Protein AF-A0ABD0N0V7-F1 (afdb_monomer_lite)

pLDDT: mean 79.11, std 16.05, range [41.81, 97.31]

Structure (mmCIF, N/CA/C/O backbone):
data_AF-A0ABD0N0V7-F1
#
_entry.id   AF-A0ABD0N0V7-F1
#
loop_
_atom_site.group_PDB
_atom_site.id
_atom_site.type_symbol
_atom_site.label_atom_id
_atom_site.label_alt_id
_atom_site.label_comp_id
_atom_site.label_asym_id
_atom_site.label_entity_id
_atom_site.label_seq_id
_atom_site.pdbx_PDB_ins_code
_atom_site.Cartn_x
_atom_site.Cartn_y
_atom_site.Cartn_z
_atom_site.occupancy
_atom_site.B_iso_or_equiv
_atom_site.auth_seq_id
_atom_site.auth_comp_id
_atom_site.auth_asym_id
_atom_site.auth_atom_id
_atom_site.pdbx_PDB_model_num
ATOM 1 N N . MET A 1 1 ? 52.766 -6.532 37.190 1.00 53.91 1 MET A N 1
ATOM 2 C CA . MET A 1 1 ? 51.437 -6.797 36.594 1.00 53.91 1 MET A CA 1
ATOM 3 C C . MET A 1 1 ? 50.926 -5.509 35.983 1.00 53.91 1 MET A C 1
ATOM 5 O O . MET A 1 1 ? 50.592 -4.591 36.720 1.00 53.91 1 MET A O 1
ATOM 9 N N . VAL A 1 2 ? 50.944 -5.408 34.656 1.00 41.81 2 VAL A N 1
ATOM 10 C CA . VAL A 1 2 ? 50.411 -4.241 33.946 1.00 41.81 2 VAL A CA 1
ATOM 11 C C . VAL A 1 2 ? 48.904 -4.456 33.825 1.00 41.81 2 VAL A C 1
ATOM 13 O O . VAL A 1 2 ? 48.473 -5.396 33.165 1.00 41.81 2 VAL A O 1
ATOM 16 N N . LYS A 1 3 ? 48.105 -3.650 34.532 1.00 52.12 3 LYS A N 1
ATOM 17 C CA . LYS A 1 3 ? 46.651 -3.602 34.332 1.00 52.12 3 LYS A CA 1
ATOM 18 C C . LYS A 1 3 ? 46.414 -2.931 32.982 1.00 52.12 3 LYS A C 1
ATOM 20 O O . LYS A 1 3 ? 46.462 -1.709 32.889 1.00 52.12 3 LYS A O 1
ATOM 25 N N . SER A 1 4 ? 46.205 -3.722 31.938 1.00 57.06 4 SER A N 1
ATOM 26 C CA . SER A 1 4 ? 45.627 -3.221 30.699 1.00 57.06 4 SER A CA 1
ATOM 27 C C . SER A 1 4 ? 44.194 -2.783 30.994 1.00 57.06 4 SER A C 1
ATOM 29 O O . SER A 1 4 ? 43.368 -3.561 31.474 1.00 57.06 4 SER A O 1
ATOM 31 N N . ALA A 1 5 ? 43.913 -1.506 30.750 1.00 55.34 5 ALA A N 1
ATOM 32 C CA . ALA A 1 5 ? 42.549 -1.026 30.652 1.00 55.34 5 ALA A CA 1
ATOM 33 C C . ALA A 1 5 ? 41.909 -1.722 29.443 1.00 55.34 5 ALA A C 1
ATOM 35 O O . ALA A 1 5 ? 42.277 -1.472 28.297 1.00 55.34 5 ALA A O 1
ATOM 36 N N . ASN A 1 6 ? 41.002 -2.657 29.715 1.00 57.75 6 ASN A N 1
ATOM 37 C CA . ASN A 1 6 ? 40.145 -3.270 28.714 1.00 57.75 6 ASN A CA 1
ATOM 38 C C . ASN A 1 6 ? 39.193 -2.188 28.174 1.00 57.75 6 ASN A C 1
ATOM 40 O O . ASN A 1 6 ? 38.292 -1.758 28.887 1.00 57.75 6 ASN A O 1
ATOM 44 N N . MET A 1 7 ? 39.423 -1.724 26.943 1.00 58.94 7 MET A N 1
ATOM 45 C CA . MET A 1 7 ? 38.578 -0.739 26.249 1.00 58.94 7 MET A CA 1
ATOM 46 C C . MET A 1 7 ? 37.582 -1.384 25.269 1.00 58.94 7 MET A C 1
ATOM 48 O O . MET A 1 7 ? 36.992 -0.687 24.449 1.00 58.94 7 MET A O 1
ATOM 52 N N . ASN A 1 8 ? 37.357 -2.700 25.349 1.00 54.44 8 ASN A N 1
ATOM 53 C CA . ASN A 1 8 ? 36.535 -3.456 24.395 1.00 54.44 8 ASN A CA 1
ATOM 54 C C . ASN A 1 8 ? 35.010 -3.250 24.556 1.00 54.44 8 ASN A C 1
ATOM 56 O O . ASN A 1 8 ? 34.239 -4.186 24.380 1.00 54.44 8 ASN A O 1
ATOM 60 N N . GLY A 1 9 ? 34.574 -2.053 24.953 1.00 55.25 9 GLY A N 1
ATOM 61 C CA . GLY A 1 9 ? 33.165 -1.739 25.207 1.00 55.25 9 GLY A CA 1
ATOM 62 C C . GLY A 1 9 ? 32.803 -0.268 25.017 1.00 55.25 9 GLY A C 1
ATOM 63 O O . GLY A 1 9 ? 31.838 0.188 25.621 1.00 55.25 9 GLY A O 1
ATOM 64 N N . LEU A 1 10 ? 33.589 0.494 24.244 1.00 51.28 10 LEU A N 1
ATOM 65 C CA . LEU A 1 10 ? 33.348 1.930 24.041 1.00 51.28 10 LEU A CA 1
ATOM 66 C C . LEU A 1 10 ? 32.810 2.310 22.651 1.00 51.28 10 LEU A C 1
ATOM 68 O O . LEU A 1 10 ? 32.584 3.493 22.425 1.00 51.28 10 LEU A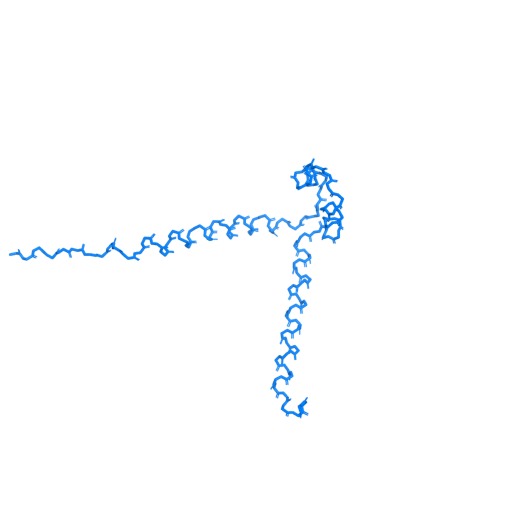 O 1
ATOM 72 N N . LEU A 1 11 ? 32.635 1.356 21.727 1.00 54.88 11 LEU A N 1
ATOM 73 C CA . LEU A 1 11 ? 32.328 1.668 20.320 1.00 54.88 11 LEU A CA 1
ATOM 74 C C . LEU A 1 11 ? 31.066 1.004 19.742 1.00 54.88 11 LEU A C 1
ATOM 76 O O . LEU A 1 11 ? 30.627 1.439 18.684 1.00 54.88 11 LEU A O 1
ATOM 80 N N . ASP A 1 12 ? 30.434 0.046 20.427 1.00 52.12 12 ASP A N 1
ATOM 81 C CA . ASP A 1 12 ? 29.278 -0.685 19.863 1.00 52.12 12 ASP A CA 1
ATOM 82 C C . ASP A 1 12 ? 27.904 -0.106 20.279 1.00 52.12 12 ASP A C 1
ATOM 84 O O . ASP A 1 12 ? 26.857 -0.531 19.795 1.00 52.12 12 ASP A O 1
ATOM 88 N N . SER A 1 13 ? 27.873 0.904 21.154 1.00 51.06 13 SER A N 1
ATOM 89 C CA . SER A 1 13 ? 26.631 1.354 21.811 1.00 51.06 13 SER A CA 1
ATOM 90 C C . SER A 1 13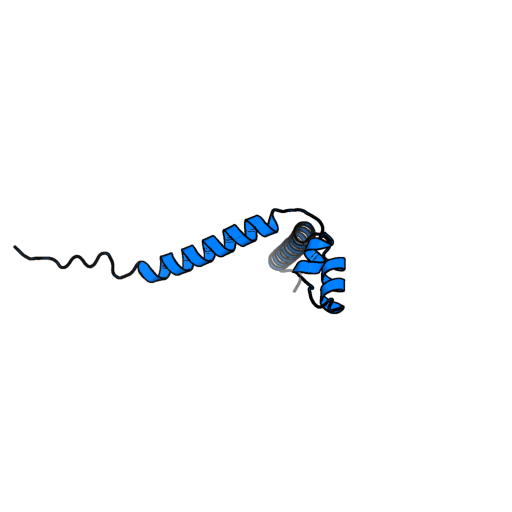 ? 25.685 2.187 20.925 1.00 51.06 13 SER A C 1
ATOM 92 O O . SER A 1 13 ? 24.476 2.219 21.175 1.00 51.06 13 SER A O 1
ATOM 94 N N . ASP A 1 14 ? 26.196 2.835 19.873 1.00 53.28 14 ASP A N 1
ATOM 95 C CA . ASP A 1 14 ? 25.390 3.720 19.011 1.00 53.28 14 ASP A CA 1
ATOM 96 C C . ASP A 1 14 ? 24.939 3.041 17.706 1.00 53.28 14 ASP A C 1
ATOM 98 O O . ASP A 1 14 ? 23.901 3.396 17.143 1.00 53.28 14 ASP A O 1
ATOM 102 N N . SER A 1 15 ? 25.674 2.029 17.231 1.00 52.50 15 SER A N 1
ATOM 103 C CA . SER A 1 15 ? 25.298 1.251 16.045 1.00 52.50 15 SER A CA 1
ATOM 104 C C . SER A 1 15 ? 24.203 0.231 16.348 1.00 52.50 15 SER A C 1
ATOM 106 O O . SER A 1 15 ? 23.272 0.090 15.552 1.00 52.50 15 SER A O 1
ATOM 108 N N . ASP A 1 16 ? 24.250 -0.428 17.508 1.00 54.44 16 ASP A N 1
ATOM 109 C CA . ASP A 1 16 ? 23.259 -1.449 17.865 1.00 54.44 16 ASP A CA 1
ATOM 110 C C . ASP A 1 16 ? 21.921 -0.831 18.279 1.00 54.44 16 ASP A C 1
ATOM 112 O O . ASP A 1 16 ? 20.866 -1.312 17.876 1.00 54.44 16 ASP A O 1
ATOM 116 N N . SER A 1 17 ? 21.926 0.310 18.972 1.00 51.72 17 SER A N 1
ATOM 117 C CA . SER A 1 17 ? 20.687 0.989 19.376 1.00 51.72 17 SER A CA 1
ATOM 118 C C . SER A 1 17 ? 19.897 1.564 18.187 1.00 51.72 17 SER A C 1
ATOM 120 O O . SER A 1 17 ? 18.659 1.484 18.166 1.00 51.72 17 SER A O 1
ATOM 122 N N . LEU A 1 18 ? 20.586 2.086 17.161 1.00 57.53 18 LEU A N 1
ATOM 123 C CA . LEU A 1 18 ? 19.956 2.512 15.908 1.00 57.53 18 LEU A CA 1
ATOM 124 C C . LEU A 1 18 ? 19.418 1.304 15.126 1.00 57.53 18 LEU A C 1
ATOM 126 O O . LEU A 1 18 ? 18.284 1.347 14.640 1.00 57.53 18 LEU A O 1
ATOM 130 N N . THR A 1 19 ? 20.185 0.211 15.081 1.00 64.62 19 THR A N 1
ATOM 131 C CA . THR A 1 19 ? 19.799 -1.046 14.426 1.00 64.62 19 THR A CA 1
ATOM 132 C C . THR A 1 19 ? 18.590 -1.694 15.111 1.00 64.62 19 THR A C 1
ATOM 134 O O . THR A 1 19 ? 17.662 -2.114 14.425 1.00 64.62 19 THR A O 1
ATOM 137 N N . ASP A 1 20 ? 18.512 -1.676 16.441 1.00 68.88 20 ASP A N 1
ATOM 138 C CA . ASP A 1 20 ? 17.403 -2.227 17.229 1.00 68.88 20 ASP A CA 1
ATOM 139 C C . ASP A 1 20 ? 16.117 -1.409 17.096 1.00 68.88 20 ASP A C 1
ATOM 141 O O . ASP A 1 20 ? 15.007 -1.951 17.061 1.00 68.88 20 ASP A O 1
ATOM 145 N N . CYS A 1 21 ? 16.228 -0.078 17.056 1.00 74.50 21 CYS A N 1
ATOM 146 C CA . CYS A 1 21 ? 15.083 0.786 16.776 1.00 74.50 21 CYS A CA 1
ATOM 147 C C . CYS A 1 21 ? 14.562 0.524 15.355 1.00 74.50 21 CYS A C 1
ATOM 149 O O . CYS A 1 21 ? 13.369 0.283 15.163 1.00 74.50 21 CYS A O 1
ATOM 151 N N . GLN A 1 22 ? 15.462 0.464 14.371 1.00 73.06 22 GLN A N 1
ATOM 152 C CA . GLN A 1 22 ? 15.125 0.162 12.981 1.00 73.06 22 GLN A CA 1
ATOM 153 C C . GLN A 1 22 ? 14.536 -1.239 12.809 1.00 73.06 22 GLN A C 1
ATOM 155 O O . GLN A 1 22 ? 13.561 -1.398 12.079 1.00 73.06 22 GLN A O 1
ATOM 160 N N . GLN A 1 23 ? 15.069 -2.253 13.489 1.00 74.69 23 GLN A N 1
ATOM 161 C CA . GLN A 1 23 ? 14.554 -3.621 13.455 1.00 74.69 23 GLN A CA 1
ATOM 162 C C . GLN A 1 23 ? 13.178 -3.719 14.107 1.00 74.69 23 GLN A C 1
ATOM 164 O O . GLN A 1 23 ? 12.301 -4.375 13.551 1.00 74.69 23 GLN A O 1
ATOM 169 N N . ARG A 1 24 ? 12.942 -3.025 15.227 1.00 79.19 24 ARG A N 1
ATOM 170 C CA . ARG A 1 24 ? 11.611 -2.944 15.849 1.00 79.19 24 ARG A CA 1
ATOM 171 C C . ARG A 1 24 ? 10.606 -2.239 14.950 1.00 79.19 24 ARG A C 1
ATOM 173 O O . ARG A 1 24 ? 9.505 -2.750 14.766 1.00 79.19 24 ARG A O 1
ATOM 180 N N . VAL A 1 25 ? 10.986 -1.112 14.346 1.00 80.06 25 VAL A N 1
ATOM 181 C CA . VAL A 1 25 ? 10.150 -0.396 13.372 1.00 80.06 25 VAL A CA 1
ATOM 182 C C . VAL A 1 25 ? 9.876 -1.279 12.156 1.00 80.06 25 VAL A C 1
ATOM 184 O O . VAL A 1 25 ? 8.724 -1.412 11.759 1.00 80.06 25 VAL A O 1
ATOM 187 N N . LYS A 1 26 ? 10.893 -1.955 11.614 1.00 74.25 26 LYS A N 1
ATOM 188 C CA . LYS A 1 26 ? 10.763 -2.899 10.498 1.00 74.25 26 LYS A CA 1
ATOM 189 C C . LYS A 1 26 ? 9.850 -4.064 10.851 1.00 74.25 26 LYS A C 1
ATOM 191 O O . LYS A 1 26 ? 8.982 -4.373 10.053 1.00 74.25 26 LYS A O 1
ATOM 196 N N . ALA A 1 27 ? 10.009 -4.700 12.009 1.00 76.62 27 ALA A N 1
ATOM 197 C CA . ALA A 1 27 ? 9.177 -5.822 12.437 1.00 76.62 27 ALA A CA 1
ATOM 198 C C . ALA A 1 27 ? 7.721 -5.389 12.643 1.00 76.62 27 ALA A C 1
ATOM 200 O O . ALA A 1 27 ? 6.810 -6.049 12.154 1.00 76.62 27 ALA A O 1
ATOM 201 N N . ARG A 1 28 ? 7.505 -4.235 13.286 1.00 76.31 28 ARG A N 1
ATOM 202 C CA . ARG A 1 28 ? 6.175 -3.650 13.490 1.00 76.31 28 ARG A CA 1
ATOM 203 C C . ARG A 1 28 ? 5.516 -3.281 12.161 1.00 76.31 28 ARG A C 1
ATOM 205 O O . ARG A 1 28 ? 4.355 -3.606 11.947 1.00 76.31 28 ARG A O 1
ATOM 212 N N . LEU A 1 29 ? 6.253 -2.634 11.257 1.00 67.75 29 LEU A N 1
ATOM 213 C CA . LEU A 1 29 ? 5.782 -2.327 9.908 1.00 67.75 29 LEU A CA 1
ATOM 214 C C . LEU A 1 29 ? 5.505 -3.604 9.127 1.00 67.75 29 LEU A C 1
ATOM 216 O O . LEU A 1 29 ? 4.463 -3.697 8.506 1.00 67.75 29 LEU A O 1
ATOM 220 N N . HIS A 1 30 ? 6.380 -4.601 9.193 1.00 72.31 30 HIS A N 1
ATOM 221 C CA . HIS A 1 30 ? 6.209 -5.879 8.511 1.00 72.31 30 HIS A CA 1
ATOM 222 C C . HIS A 1 30 ? 4.969 -6.623 9.012 1.00 72.31 30 HIS A C 1
ATOM 224 O O . HIS A 1 30 ? 4.212 -7.144 8.206 1.00 72.31 30 HIS A O 1
ATOM 230 N N . GLU A 1 31 ? 4.703 -6.615 10.317 1.00 72.50 31 GLU A N 1
ATOM 231 C CA . GLU A 1 31 ? 3.492 -7.188 10.908 1.00 72.50 31 GLU A CA 1
ATOM 232 C C . GLU A 1 31 ? 2.223 -6.433 10.472 1.00 72.50 31 GLU A C 1
ATOM 234 O O . GLU A 1 31 ? 1.216 -7.048 10.116 1.00 72.50 31 GLU A O 1
ATOM 239 N N . ILE A 1 32 ? 2.266 -5.097 10.459 1.00 66.25 32 ILE A N 1
ATOM 240 C CA . ILE A 1 32 ? 1.153 -4.253 9.998 1.00 66.25 32 ILE A CA 1
ATOM 241 C C . ILE A 1 32 ? 0.922 -4.440 8.490 1.00 66.25 32 ILE A C 1
ATOM 243 O O . ILE A 1 32 ? -0.220 -4.553 8.053 1.00 66.25 32 ILE A O 1
ATOM 247 N N . MET A 1 33 ? 1.995 -4.528 7.706 1.00 63.56 33 MET A N 1
ATOM 248 C CA . MET A 1 33 ? 1.979 -4.648 6.248 1.00 63.56 33 MET A CA 1
ATOM 249 C C . MET A 1 33 ? 1.786 -6.087 5.755 1.00 63.56 33 MET A C 1
ATOM 251 O O . MET A 1 33 ? 1.483 -6.268 4.587 1.00 63.56 33 MET A O 1
ATOM 255 N N . GLN A 1 34 ? 1.929 -7.122 6.588 1.00 65.88 34 GLN A N 1
ATOM 256 C CA . GLN A 1 34 ? 1.603 -8.505 6.200 1.00 65.88 34 GLN A CA 1
ATOM 257 C C . GLN A 1 34 ? 0.129 -8.854 6.380 1.00 65.88 34 GLN A C 1
ATOM 259 O O . GLN A 1 34 ? -0.320 -9.893 5.894 1.00 65.88 34 GLN A O 1
ATOM 264 N N . LYS A 1 35 ? -0.654 -7.998 7.040 1.00 71.38 35 LYS A N 1
ATOM 265 C CA . LYS A 1 35 ? -2.109 -8.129 7.041 1.00 71.38 35 LYS A CA 1
ATOM 266 C C . LYS A 1 35 ? -2.612 -7.715 5.660 1.00 71.38 35 LYS A C 1
ATOM 268 O O . LYS A 1 35 ? -2.965 -6.561 5.449 1.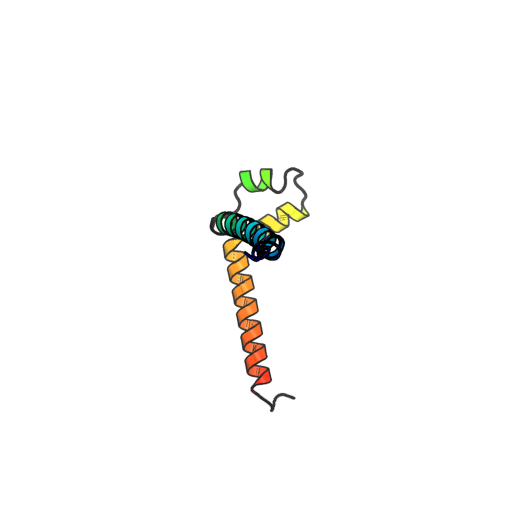00 71.38 35 LYS A O 1
ATOM 273 N N . SER A 1 36 ? -2.639 -8.657 4.719 1.00 78.25 36 SER A N 1
ATOM 274 C CA . SER A 1 36 ? -3.220 -8.487 3.383 1.00 78.25 36 SER A CA 1
ATOM 275 C C . SER A 1 36 ? -4.746 -8.393 3.462 1.00 78.25 36 SER A C 1
ATOM 277 O O . SER A 1 36 ? -5.482 -9.249 2.979 1.00 78.25 36 SER A O 1
ATOM 279 N N . LYS A 1 37 ? -5.231 -7.338 4.109 1.00 84.88 37 LYS A N 1
ATOM 280 C CA . LYS A 1 37 ? -6.646 -7.058 4.306 1.00 84.88 37 LYS A CA 1
ATOM 281 C C . LYS A 1 37 ? -6.985 -5.721 3.676 1.00 84.88 37 LYS A C 1
ATOM 283 O O . LYS A 1 37 ? -6.172 -4.797 3.678 1.00 84.88 37 LYS A O 1
ATOM 288 N N . ASP A 1 38 ? -8.184 -5.662 3.126 1.00 90.12 38 ASP A N 1
ATOM 289 C CA . ASP A 1 38 ? -8.772 -4.410 2.682 1.00 90.12 38 ASP A CA 1
ATOM 290 C C . ASP A 1 38 ? -9.144 -3.585 3.923 1.00 90.12 38 ASP A C 1
ATOM 292 O O . ASP A 1 38 ? -9.429 -4.157 4.982 1.00 90.12 38 ASP A O 1
ATOM 296 N N . PHE A 1 39 ? -9.110 -2.256 3.812 1.00 90.00 39 PHE A N 1
ATOM 297 C CA . PHE A 1 39 ? -9.506 -1.376 4.907 1.00 90.00 39 PHE A CA 1
ATOM 298 C C . PHE A 1 39 ? -10.946 -1.664 5.334 1.00 90.00 39 PHE A C 1
ATOM 300 O O . PHE A 1 39 ? -11.867 -1.640 4.519 1.00 90.00 39 PHE A O 1
ATOM 307 N N . SER A 1 40 ? -11.127 -1.916 6.627 1.00 91.38 40 SER A N 1
ATOM 308 C CA . SER A 1 40 ? -12.439 -2.034 7.258 1.00 91.38 40 SER A CA 1
ATOM 309 C C . SER A 1 40 ? -12.920 -0.681 7.779 1.00 91.38 40 SER A C 1
ATOM 311 O O . SER A 1 40 ? -12.120 0.236 7.973 1.00 91.38 40 SER A O 1
ATOM 313 N N . ASP A 1 41 ? -14.209 -0.558 8.094 1.00 90.75 41 ASP A N 1
ATOM 314 C CA . ASP A 1 41 ? -14.763 0.663 8.698 1.00 90.75 41 ASP A CA 1
ATOM 315 C C . ASP A 1 41 ? -14.058 1.040 10.011 1.00 90.75 41 ASP A C 1
ATOM 317 O O . ASP A 1 41 ? -13.879 2.218 10.324 1.00 90.75 41 ASP A O 1
ATOM 321 N N . GLU A 1 42 ? -13.591 0.053 10.782 1.00 91.06 42 GLU A N 1
ATOM 322 C CA . GLU A 1 42 ? -12.773 0.307 11.970 1.00 91.06 42 GLU A CA 1
ATOM 323 C C . GLU A 1 42 ? -11.440 0.977 11.625 1.00 91.06 42 GLU A C 1
ATOM 325 O O . GLU A 1 42 ? -10.972 1.832 12.377 1.00 91.06 42 GLU A O 1
ATOM 330 N N . ASP A 1 43 ? -10.828 0.604 10.501 1.00 89.75 43 ASP A N 1
ATOM 331 C CA . ASP A 1 43 ? -9.581 1.205 10.034 1.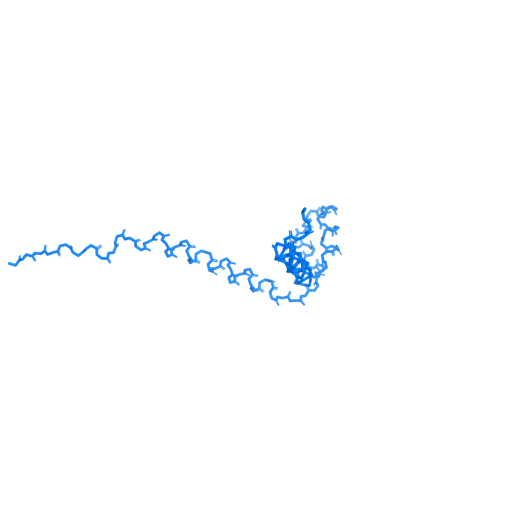00 89.75 43 ASP A CA 1
ATOM 332 C C . ASP A 1 43 ? -9.818 2.636 9.554 1.00 89.75 43 ASP A C 1
ATOM 334 O O . ASP A 1 43 ? -9.017 3.512 9.871 1.00 89.75 43 ASP A O 1
ATOM 338 N N . TYR A 1 44 ? -10.941 2.912 8.881 1.00 90.88 44 TYR A N 1
ATOM 339 C CA . TYR A 1 44 ? -11.345 4.281 8.539 1.00 90.88 44 TYR A CA 1
ATOM 340 C C . TYR A 1 44 ? -11.546 5.142 9.790 1.00 90.88 44 TYR A C 1
ATOM 342 O O . TYR A 1 44 ? -11.015 6.249 9.857 1.00 90.88 44 TYR A O 1
ATOM 350 N N . ASN A 1 45 ? -12.222 4.621 10.816 1.00 91.88 45 ASN A N 1
ATOM 351 C CA . ASN A 1 45 ? -12.421 5.338 12.078 1.00 91.88 45 ASN A CA 1
ATOM 352 C C . ASN A 1 45 ? -11.106 5.584 12.840 1.00 91.88 45 ASN A C 1
ATOM 354 O O . ASN A 1 45 ? -10.944 6.623 13.480 1.00 91.88 45 ASN A O 1
ATOM 358 N N . LYS A 1 46 ? -10.153 4.646 12.774 1.00 89.94 46 LYS A N 1
ATOM 359 C CA . LYS A 1 46 ? -8.843 4.770 13.437 1.00 89.94 46 LYS A CA 1
ATOM 360 C C . LYS A 1 46 ? -7.873 5.677 12.676 1.00 89.94 46 LYS A C 1
ATOM 362 O O . LYS A 1 46 ? -7.143 6.437 13.306 1.00 89.94 46 LYS A O 1
ATOM 367 N N . LEU A 1 47 ? -7.830 5.581 11.346 1.00 86.69 47 LEU A N 1
ATOM 368 C CA . LEU A 1 47 ? -6.864 6.287 10.495 1.00 86.69 47 LEU A CA 1
ATOM 369 C C . LEU A 1 47 ? -7.354 7.675 10.074 1.00 86.69 47 LEU A C 1
ATOM 371 O O . LEU A 1 47 ? -6.544 8.592 9.970 1.00 86.69 47 LEU A O 1
ATOM 375 N N . ALA A 1 48 ? -8.663 7.850 9.881 1.00 91.12 48 ALA A N 1
ATOM 376 C CA . ALA A 1 48 ? -9.296 9.117 9.527 1.00 91.12 48 ALA A CA 1
ATOM 377 C C . ALA A 1 48 ? -10.341 9.540 10.582 1.00 91.12 48 ALA A C 1
ATOM 379 O O . ALA A 1 48 ? -11.508 9.737 10.243 1.00 91.12 48 ALA A O 1
ATOM 380 N N . PRO A 1 49 ? -9.946 9.749 11.856 1.00 88.94 49 PRO A N 1
ATOM 381 C CA . PRO A 1 49 ? -10.885 10.039 12.947 1.00 88.94 49 PRO A CA 1
ATOM 382 C C . PRO A 1 49 ? -11.644 11.361 12.764 1.00 88.94 49 PRO A C 1
ATOM 384 O O . PRO A 1 49 ? -12.720 11.548 13.320 1.00 88.94 49 PRO A O 1
ATOM 387 N N . THR A 1 50 ? -11.091 12.291 11.982 1.00 92.25 50 THR A N 1
ATOM 388 C CA . THR A 1 50 ? -11.729 13.568 11.630 1.00 92.25 50 THR A CA 1
ATOM 389 C C . THR A 1 50 ? -12.542 13.499 10.337 1.00 92.25 50 THR A C 1
ATOM 391 O O . THR A 1 50 ? -13.134 14.500 9.941 1.00 92.25 50 THR A O 1
ATOM 394 N N . GLY A 1 51 ? -12.547 12.351 9.650 1.00 89.12 51 GLY A N 1
ATOM 395 C CA . GLY A 1 51 ? -13.252 12.163 8.384 1.00 89.12 51 GLY A CA 1
ATOM 396 C C . GLY A 1 51 ? -12.739 13.052 7.248 1.00 89.12 51 GLY A C 1
ATOM 397 O O . GLY A 1 51 ? -13.522 13.448 6.387 1.00 89.12 51 GLY A O 1
ATOM 398 N N . SER A 1 52 ? -11.450 13.419 7.241 1.00 94.56 52 SER A N 1
ATOM 399 C CA . SER A 1 52 ? -10.916 14.322 6.217 1.00 94.56 52 SER A CA 1
ATOM 400 C C . SER A 1 52 ? -11.106 13.733 4.803 1.00 94.56 52 SER A C 1
ATOM 402 O O . SER A 1 52 ? -10.647 12.616 4.536 1.00 94.56 52 SER A O 1
ATOM 404 N N . PRO A 1 53 ? -11.751 14.460 3.862 1.00 93.25 53 PRO A N 1
ATOM 405 C CA . PRO A 1 53 ? -12.097 13.897 2.555 1.00 93.25 53 PRO A CA 1
ATOM 406 C C . PRO A 1 53 ? -10.883 13.411 1.761 1.00 93.25 53 PRO A C 1
ATOM 408 O O . PRO A 1 53 ? -10.942 12.381 1.100 1.00 93.25 53 PRO A O 1
ATOM 411 N N . SER A 1 54 ? -9.754 14.120 1.852 1.00 94.94 54 SER A N 1
ATOM 412 C CA . SER A 1 54 ? -8.508 13.736 1.180 1.00 94.94 54 SER A CA 1
ATOM 413 C C . SER A 1 54 ? -7.979 12.385 1.661 1.00 94.94 54 SER A C 1
ATOM 415 O O . SER A 1 54 ? -7.554 11.568 0.842 1.00 94.94 54 SER A O 1
ATOM 417 N N . LEU A 1 55 ? -8.029 12.126 2.968 1.00 92.56 55 LEU A N 1
ATOM 418 C CA . LEU A 1 55 ? -7.536 10.885 3.552 1.00 92.56 55 LEU A CA 1
ATOM 419 C C . LEU A 1 55 ? -8.488 9.725 3.270 1.00 92.56 55 LEU A C 1
ATOM 421 O O . LEU A 1 55 ? -8.035 8.677 2.820 1.00 92.56 55 LEU A O 1
ATOM 425 N N . VAL A 1 56 ? -9.797 9.933 3.442 1.00 93.19 56 VAL A N 1
ATOM 426 C CA . VAL A 1 56 ? -10.822 8.919 3.143 1.00 93.19 56 VAL A CA 1
ATOM 427 C C . VAL A 1 56 ? -10.771 8.513 1.668 1.00 93.19 56 VAL A C 1
ATOM 429 O O . VAL A 1 56 ? -10.745 7.321 1.359 1.00 93.19 56 VAL A O 1
ATOM 432 N N . ASN A 1 57 ? -10.655 9.483 0.755 1.00 95.19 57 ASN A N 1
ATOM 433 C CA . ASN A 1 57 ? -10.495 9.208 -0.674 1.00 95.19 57 ASN A CA 1
ATOM 434 C C . ASN A 1 57 ? -9.204 8.432 -0.957 1.00 95.19 57 ASN A C 1
ATOM 436 O O . ASN A 1 57 ? -9.222 7.465 -1.715 1.00 95.19 57 ASN A O 1
ATOM 440 N N . SER A 1 58 ? -8.090 8.813 -0.325 1.00 93.31 58 SER A N 1
ATOM 441 C CA . SER A 1 58 ? -6.810 8.111 -0.486 1.00 93.31 58 SER A CA 1
ATOM 442 C C . SER A 1 58 ? -6.896 6.660 -0.007 1.00 93.31 58 SER A C 1
ATOM 444 O O . SER A 1 58 ? -6.441 5.755 -0.703 1.00 93.31 58 SER A O 1
ATOM 446 N N . MET A 1 59 ? -7.537 6.418 1.139 1.00 92.88 59 MET A N 1
ATOM 447 C CA . MET A 1 59 ? -7.791 5.070 1.651 1.00 92.88 59 MET A CA 1
ATOM 448 C C . MET A 1 59 ? -8.676 4.261 0.696 1.00 92.88 59 MET A C 1
ATOM 450 O O . MET A 1 59 ? -8.378 3.098 0.443 1.00 92.88 59 MET A O 1
ATOM 454 N N . GLY A 1 60 ? -9.697 4.884 0.096 1.00 92.25 60 GLY A N 1
ATOM 455 C CA . GLY A 1 60 ? -10.557 4.250 -0.909 1.00 92.25 60 GLY A CA 1
ATOM 456 C C . GLY A 1 60 ? -9.854 3.923 -2.232 1.00 92.25 60 GLY A C 1
ATOM 457 O O . GLY A 1 60 ? -10.210 2.949 -2.882 1.00 92.25 60 GLY A O 1
ATOM 458 N N . VAL A 1 61 ? -8.837 4.691 -2.633 1.00 92.25 61 VAL A N 1
ATOM 459 C CA . VAL A 1 61 ? -8.010 4.373 -3.813 1.00 92.25 61 VAL A CA 1
ATOM 460 C C . VAL A 1 61 ? -7.024 3.246 -3.508 1.00 92.25 61 VAL A C 1
ATOM 462 O O . VAL A 1 61 ? -6.784 2.387 -4.355 1.00 92.25 61 VAL A O 1
ATOM 465 N N . ILE A 1 62 ? -6.440 3.252 -2.307 1.00 91.12 62 ILE A N 1
ATOM 466 C CA . ILE A 1 62 ? -5.451 2.256 -1.889 1.00 91.12 62 ILE A CA 1
ATOM 467 C C . ILE A 1 62 ? -6.122 0.903 -1.630 1.00 91.12 62 ILE A C 1
ATOM 469 O O . ILE A 1 62 ? -5.556 -0.103 -2.052 1.00 91.12 62 ILE A O 1
ATOM 473 N N . VAL A 1 63 ? -7.304 0.885 -0.992 1.00 89.19 63 VAL A N 1
ATOM 474 C CA . VAL A 1 63 ? -8.122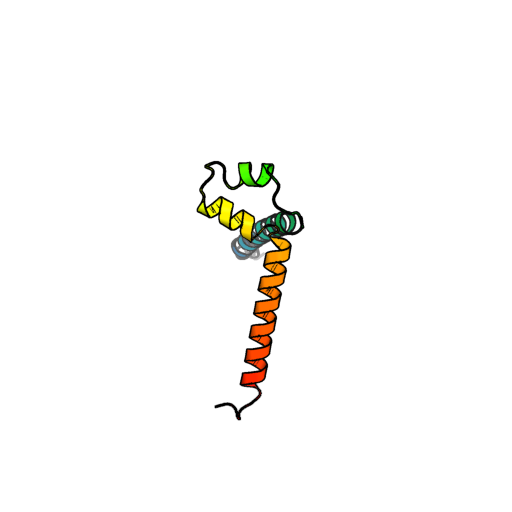 -0.274 -0.555 1.00 89.19 63 VAL A CA 1
ATOM 475 C C . VAL A 1 63 ? -7.353 -1.281 0.295 1.00 89.19 63 VAL A C 1
ATOM 477 O O . VAL A 1 63 ? -7.654 -1.482 1.465 1.00 89.19 63 VAL A O 1
ATOM 480 N N . ASN A 1 64 ? -6.344 -1.904 -0.302 1.00 90.25 64 ASN A N 1
ATOM 481 C CA . ASN A 1 64 ? -5.428 -2.850 0.286 1.00 90.25 64 ASN A CA 1
ATOM 482 C C . ASN A 1 64 ? -3.989 -2.314 0.165 1.00 90.25 64 ASN A C 1
ATOM 484 O O . ASN A 1 64 ? -3.445 -2.249 -0.949 1.00 90.25 64 ASN A O 1
ATOM 488 N N . PRO A 1 65 ? -3.338 -1.948 1.281 1.00 86.50 65 PRO A N 1
ATOM 489 C CA . PRO A 1 65 ? -1.995 -1.380 1.242 1.00 86.50 65 PRO A CA 1
ATOM 490 C C . PRO A 1 65 ? -0.968 -2.359 0.657 1.00 86.50 65 PRO A C 1
ATOM 492 O O . PRO A 1 65 ? -0.097 -1.939 -0.100 1.00 86.50 65 PRO A O 1
ATOM 495 N N . VAL A 1 66 ? -1.108 -3.663 0.916 1.00 87.19 66 VAL A N 1
ATOM 496 C CA . VAL A 1 66 ? -0.174 -4.700 0.440 1.00 87.19 66 VAL A CA 1
ATOM 497 C C . VAL A 1 66 ? -0.226 -4.827 -1.076 1.00 87.19 66 VAL A C 1
ATOM 499 O O . VAL A 1 66 ? 0.794 -4.694 -1.747 1.00 87.19 66 VAL A O 1
ATOM 502 N N . ARG A 1 67 ? -1.430 -4.988 -1.638 1.00 88.94 67 ARG A N 1
ATOM 503 C CA . ARG A 1 67 ? -1.611 -5.115 -3.095 1.00 88.94 67 ARG A CA 1
ATOM 504 C C . ARG A 1 67 ? -1.170 -3.856 -3.834 1.00 88.94 67 ARG A C 1
ATOM 506 O O . ARG A 1 67 ? -0.608 -3.939 -4.927 1.00 88.94 67 ARG A O 1
ATOM 513 N N . THR A 1 68 ? -1.415 -2.688 -3.245 1.00 91.06 68 THR A N 1
ATOM 514 C CA . THR A 1 68 ? -0.961 -1.415 -3.808 1.00 91.06 68 THR A CA 1
ATOM 515 C C . THR A 1 68 ? 0.567 -1.325 -3.797 1.00 91.06 68 THR A C 1
ATOM 517 O O . THR A 1 68 ? 1.157 -0.986 -4.825 1.00 91.06 68 THR A O 1
ATOM 520 N N . CYS A 1 69 ? 1.225 -1.711 -2.699 1.00 88.88 69 CYS A N 1
ATOM 521 C CA . CYS A 1 69 ? 2.684 -1.804 -2.627 1.00 88.88 69 CYS A CA 1
ATOM 522 C C . CYS A 1 69 ? 3.261 -2.792 -3.654 1.00 88.88 69 CYS A C 1
ATOM 524 O O . CYS A 1 69 ? 4.217 -2.443 -4.345 1.00 88.88 69 CYS A O 1
ATOM 526 N N . ASP A 1 70 ? 2.661 -3.972 -3.826 1.00 89.94 70 ASP A N 1
ATOM 527 C CA . ASP A 1 70 ? 3.092 -4.964 -4.823 1.00 89.94 70 ASP A CA 1
ATOM 528 C C . ASP A 1 70 ? 3.015 -4.418 -6.252 1.00 89.94 70 ASP A C 1
ATOM 530 O O . ASP A 1 70 ? 3.925 -4.624 -7.068 1.00 89.94 70 ASP A O 1
ATOM 534 N N . ARG A 1 71 ? 1.949 -3.668 -6.557 1.00 92.88 71 ARG A N 1
ATOM 535 C CA . ARG A 1 71 ? 1.781 -3.003 -7.852 1.00 92.88 71 ARG A CA 1
ATOM 536 C C . ARG A 1 71 ? 2.870 -1.957 -8.076 1.00 92.88 71 ARG A C 1
ATOM 538 O O . ARG A 1 71 ? 3.505 -1.964 -9.128 1.00 92.88 71 ARG A O 1
ATOM 545 N N . VAL A 1 72 ? 3.114 -1.087 -7.096 1.00 93.88 72 VAL A N 1
ATOM 546 C CA . VAL A 1 72 ? 4.170 -0.062 -7.170 1.00 93.88 72 VAL A CA 1
ATOM 547 C C . VAL A 1 72 ? 5.545 -0.708 -7.329 1.00 93.88 72 VAL A C 1
ATOM 549 O O . VAL A 1 72 ? 6.319 -0.313 -8.196 1.00 93.88 72 VAL A O 1
ATOM 552 N N . HIS A 1 73 ? 5.836 -1.749 -6.557 1.00 93.19 73 HIS A N 1
ATOM 553 C CA . HIS A 1 73 ? 7.100 -2.470 -6.631 1.00 93.19 73 HIS A CA 1
ATOM 554 C C . HIS A 1 73 ? 7.312 -3.132 -8.000 1.00 93.19 73 HIS A C 1
ATOM 556 O O . HIS A 1 73 ? 8.399 -3.041 -8.571 1.00 93.19 73 HIS A O 1
ATOM 562 N N . THR A 1 74 ? 6.266 -3.737 -8.569 1.00 95.62 74 THR A N 1
ATOM 563 C CA . THR A 1 74 ? 6.291 -4.283 -9.936 1.00 95.62 74 THR A CA 1
ATOM 564 C C . THR A 1 74 ? 6.611 -3.202 -10.969 1.00 95.62 74 THR A C 1
ATOM 566 O O . THR A 1 74 ? 7.438 -3.419 -11.856 1.00 95.62 74 THR A O 1
ATOM 569 N N . LEU A 1 75 ? 5.995 -2.023 -10.842 1.00 97.31 75 LEU A N 1
ATOM 570 C CA . LEU A 1 75 ? 6.250 -0.890 -11.733 1.00 97.31 75 LEU A CA 1
ATOM 571 C C . LEU A 1 75 ? 7.694 -0.394 -11.623 1.00 97.31 75 LEU A C 1
ATOM 573 O O . LEU A 1 75 ? 8.341 -0.204 -12.650 1.00 97.31 75 LEU A O 1
ATOM 577 N N . ILE A 1 76 ? 8.218 -0.253 -10.403 1.00 96.94 76 ILE A N 1
ATOM 578 C CA . ILE A 1 76 ? 9.614 0.140 -10.166 1.00 96.94 76 ILE A CA 1
ATOM 579 C C . ILE A 1 76 ? 10.562 -0.879 -10.800 1.00 96.94 76 ILE A C 1
ATOM 581 O O . ILE A 1 76 ? 11.429 -0.495 -11.576 1.00 96.94 76 ILE A O 1
ATOM 585 N N . LYS A 1 77 ? 10.361 -2.180 -10.552 1.00 95.88 77 LYS A N 1
ATOM 586 C CA . LYS A 1 77 ? 11.174 -3.245 -11.163 1.00 95.88 77 LYS A CA 1
ATOM 587 C C . LYS A 1 77 ? 11.144 -3.198 -12.687 1.00 95.88 77 LYS A C 1
ATOM 589 O O . LYS A 1 77 ? 12.187 -3.333 -13.325 1.00 95.88 77 LYS A O 1
ATOM 594 N N . SER A 1 78 ? 9.961 -3.003 -13.267 1.00 97.06 78 SER A N 1
ATOM 595 C CA . SER A 1 78 ? 9.800 -2.869 -14.715 1.00 97.06 78 SER A CA 1
ATOM 596 C C . SER A 1 78 ? 10.573 -1.665 -15.251 1.00 97.06 78 SER A C 1
ATOM 598 O O . SER A 1 78 ? 11.306 -1.794 -16.231 1.00 97.06 78 SER A O 1
ATOM 600 N N . LEU A 1 79 ? 10.467 -0.513 -14.585 1.00 97.00 79 LEU A N 1
ATOM 601 C CA . LEU A 1 79 ? 11.186 0.699 -14.963 1.00 97.00 79 LEU A CA 1
ATOM 602 C C . LEU A 1 79 ? 12.704 0.508 -14.859 1.00 97.00 79 LEU A C 1
ATOM 604 O O . LEU A 1 79 ? 13.423 0.825 -15.801 1.00 97.00 79 LEU A O 1
ATOM 608 N N . THR A 1 80 ? 13.194 -0.075 -13.764 1.00 96.56 80 THR A N 1
ATOM 609 C CA . THR A 1 80 ? 14.617 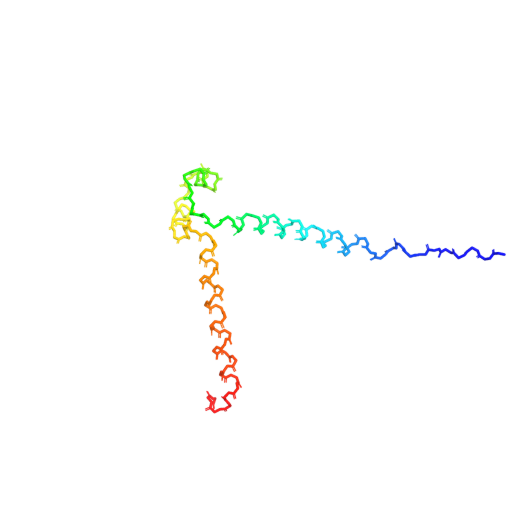-0.392 -13.592 1.00 96.56 80 THR A CA 1
ATOM 610 C C . THR A 1 80 ? 15.114 -1.324 -14.696 1.00 96.56 80 THR A C 1
ATOM 612 O O . THR A 1 80 ? 16.147 -1.052 -15.297 1.00 96.56 80 THR A O 1
ATOM 615 N N . CYS A 1 81 ? 14.360 -2.375 -15.032 1.00 95.75 81 CYS A N 1
ATOM 616 C CA . CYS A 1 81 ? 14.718 -3.285 -16.122 1.00 95.75 81 CYS A CA 1
ATOM 617 C C . CYS A 1 81 ? 14.793 -2.560 -17.475 1.00 95.75 81 CYS A C 1
ATOM 619 O O . CYS A 1 81 ? 15.714 -2.801 -18.253 1.00 95.75 81 CYS A O 1
ATOM 621 N N . GLN A 1 82 ? 13.854 -1.650 -17.751 1.00 95.50 82 GLN A N 1
ATOM 622 C CA . GLN A 1 82 ? 13.875 -0.835 -18.966 1.00 95.50 82 GLN A CA 1
ATOM 623 C C . GLN A 1 82 ? 15.099 0.085 -19.018 1.00 95.50 82 GLN A C 1
ATOM 625 O O . GLN A 1 82 ? 15.733 0.179 -20.066 1.00 95.50 82 GLN A O 1
ATOM 630 N N . ILE A 1 83 ? 15.463 0.717 -17.899 1.00 94.94 83 ILE A N 1
ATOM 631 C CA . ILE A 1 83 ? 16.659 1.563 -17.806 1.00 94.94 83 ILE A CA 1
ATOM 632 C C . ILE A 1 83 ? 17.922 0.732 -18.059 1.00 94.94 83 ILE A C 1
ATOM 634 O O . ILE A 1 83 ? 18.732 1.121 -18.894 1.00 94.94 83 ILE A O 1
ATOM 638 N N . CYS A 1 84 ? 18.071 -0.431 -17.414 1.00 93.12 84 CYS A N 1
ATOM 639 C CA . CYS A 1 84 ? 19.221 -1.317 -17.631 1.00 93.12 84 CYS A CA 1
ATOM 640 C C . CYS A 1 84 ? 19.350 -1.731 -19.103 1.00 93.12 84 CYS A C 1
ATOM 642 O O . CYS A 1 84 ? 20.411 -1.551 -19.690 1.00 93.12 84 CYS A O 1
ATOM 644 N N . LYS A 1 85 ? 18.251 -2.171 -19.732 1.00 92.50 85 LYS A N 1
ATOM 645 C CA . LYS A 1 85 ? 18.238 -2.525 -21.161 1.00 92.50 85 LYS A CA 1
ATOM 646 C C . LYS A 1 85 ? 18.652 -1.362 -22.062 1.00 92.50 85 LYS A C 1
ATOM 648 O O . LYS A 1 85 ? 19.335 -1.573 -23.054 1.00 92.50 85 LYS A O 1
ATOM 653 N N . ARG A 1 86 ? 18.226 -0.135 -21.739 1.00 91.56 86 ARG A N 1
ATOM 654 C CA . ARG A 1 86 ? 18.610 1.069 -22.493 1.00 91.56 86 ARG A CA 1
ATOM 655 C C . ARG A 1 86 ? 20.084 1.426 -22.314 1.00 91.56 86 ARG A C 1
ATOM 657 O O . ARG A 1 86 ? 20.690 1.889 -23.268 1.00 91.56 86 ARG A O 1
ATOM 664 N N . LEU A 1 87 ? 20.650 1.217 -21.126 1.00 89.44 87 LEU A N 1
ATOM 665 C CA . LEU A 1 87 ? 22.074 1.450 -20.861 1.00 89.44 87 LEU A CA 1
ATOM 666 C C . LEU A 1 87 ? 22.974 0.415 -21.554 1.00 89.44 87 LEU A C 1
ATOM 668 O O . LEU A 1 87 ? 24.082 0.749 -21.961 1.00 89.44 87 LEU A O 1
ATOM 672 N N . GLU A 1 88 ? 22.501 -0.823 -21.697 1.00 85.06 88 GLU A N 1
ATOM 673 C CA . GLU A 1 88 ? 23.209 -1.912 -22.386 1.00 85.06 88 GLU A CA 1
ATOM 674 C C . GLU A 1 88 ? 23.190 -1.786 -23.917 1.00 85.06 88 GLU A C 1
ATOM 676 O O . GLU A 1 88 ? 23.989 -2.441 -24.586 1.00 85.06 88 GLU A O 1
ATOM 681 N N . ASP A 1 89 ? 22.305 -0.956 -24.476 1.00 76.19 89 ASP A N 1
ATOM 682 C CA . ASP A 1 89 ? 22.173 -0.744 -25.917 1.00 76.19 89 ASP A CA 1
ATOM 683 C C . ASP A 1 89 ? 22.789 0.613 -26.329 1.00 76.19 89 ASP A C 1
ATOM 685 O O . ASP A 1 89 ? 22.082 1.626 -26.409 1.00 76.19 89 ASP A O 1
ATOM 689 N N . PRO A 1 90 ? 24.110 0.678 -26.615 1.00 64.00 90 PRO A N 1
ATOM 690 C CA . PRO A 1 90 ? 24.824 1.924 -26.919 1.00 64.00 90 PRO A CA 1
ATOM 691 C C . PRO A 1 90 ? 24.413 2.576 -28.252 1.00 64.00 90 PRO A C 1
ATOM 693 O O . PRO A 1 90 ? 25.009 3.570 -28.649 1.00 64.00 90 PRO A O 1
ATOM 696 N N . LYS A 1 91 ? 23.417 2.030 -28.964 1.00 59.72 91 LYS A N 1
ATOM 697 C CA . LYS A 1 91 ? 22.902 2.560 -30.239 1.00 59.72 91 LYS A CA 1
ATOM 698 C C . LYS A 1 91 ? 21.656 3.442 -30.104 1.00 59.72 91 LYS A C 1
ATOM 700 O O . LYS A 1 91 ? 21.147 3.904 -31.119 1.00 59.72 91 LYS A O 1
ATOM 705 N N . SER A 1 92 ? 21.140 3.650 -28.891 1.00 57.88 92 SER A N 1
ATOM 706 C CA . SER A 1 92 ? 19.948 4.486 -28.653 1.00 57.88 92 SER A CA 1
ATOM 707 C C . SER A 1 92 ? 20.260 5.942 -28.250 1.00 57.88 92 SER A C 1
ATOM 709 O O . SER A 1 92 ? 19.339 6.641 -27.826 1.00 57.88 92 SER A O 1
ATOM 711 N N . ALA A 1 93 ? 21.517 6.389 -28.361 1.00 53.53 93 ALA A N 1
ATOM 712 C CA . ALA A 1 93 ? 21.943 7.779 -28.158 1.00 53.53 93 ALA A CA 1
ATOM 713 C C . ALA A 1 93 ? 22.450 8.395 -29.467 1.00 53.53 93 ALA A C 1
ATOM 715 O O . ALA A 1 93 ? 23.137 7.668 -30.221 1.00 53.53 93 ALA A O 1
#

Foldseek 3Di:
DDPDDPPVPDPCVPVVVVVVVVVVVVVVVCVVLVPQAFDDPVNCCVVVVVPPPVVVVVSVVCRGVNVNVVVVVVVVVVVVVVVVVVVVDPPPD

Organism: Cirrhinus mrigala (NCBI:txid683832)

Sequence (93 aa):
MVKSANMNGLLDSDSDSLTDCQQRVKARLHEIMQKSKDFSDEDYNKLAPTGSPSLVNSMGVIVNPVRTCDRVHTLIKSLTCQICKRLEDPKSA

InterPro domains:
  IPR037446 Histidine acid phosphatase, VIP1 family [PTHR12750] (1-92)

Secondary structure (DSSP, 8-state):
-------TTSSSHHHHHHHHHHHHHHHHHHHHHT---PPPHHHHHHH-TT--HHHHHHHHHHSSHHHHHHHHHHHHHHHHHHHHHHHH-TT--

Radius of gyration: 23.56 Å; chains: 1; bounding box: 66×23×67 Å